Protein AF-A0A0F3GK38-F1 (afdb_monomer_lite)

Structure (mmCIF, N/CA/C/O backbone):
data_AF-A0A0F3GK38-F1
#
_entry.id   AF-A0A0F3GK38-F1
#
loop_
_atom_site.group_PDB
_atom_site.id
_atom_site.type_symbol
_atom_site.label_atom_id
_atom_site.label_alt_id
_atom_site.label_comp_id
_atom_site.label_asym_id
_atom_site.label_entity_id
_atom_site.label_seq_id
_atom_site.pdbx_PDB_ins_code
_atom_site.Cartn_x
_atom_site.Cartn_y
_atom_site.Cartn_z
_atom_site.occupancy
_atom_site.B_iso_or_equiv
_ato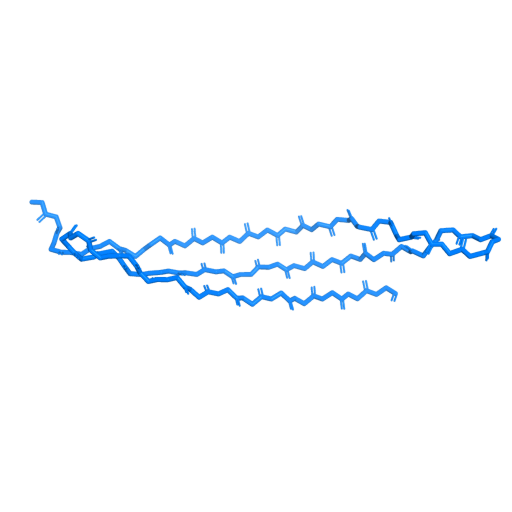m_site.auth_seq_id
_atom_site.auth_comp_id
_atom_site.auth_asym_id
_atom_site.auth_atom_id
_atom_site.pdbx_PDB_model_num
ATOM 1 N N . THR A 1 1 ? -21.231 -7.102 19.630 1.00 58.19 1 THR A N 1
ATOM 2 C CA . THR A 1 1 ? -20.701 -6.422 18.424 1.00 58.19 1 THR A CA 1
ATOM 3 C C . THR A 1 1 ? -19.286 -5.935 18.698 1.00 58.19 1 THR A C 1
ATOM 5 O O . THR A 1 1 ? -19.032 -5.548 19.837 1.00 58.19 1 THR A O 1
ATOM 8 N N . PRO A 1 2 ? -18.352 -5.991 17.729 1.00 71.56 2 PRO A N 1
ATOM 9 C CA . PRO A 1 2 ? -16.961 -5.576 17.934 1.00 71.56 2 PRO A CA 1
ATOM 10 C C . PRO A 1 2 ? -16.871 -4.097 18.325 1.00 71.56 2 PRO A C 1
ATOM 12 O O . PRO A 1 2 ? -17.600 -3.269 17.785 1.00 71.56 2 PRO A O 1
ATOM 15 N N . LYS A 1 3 ? -15.975 -3.758 19.260 1.00 86.81 3 LYS A N 1
ATOM 16 C CA . LYS A 1 3 ? -15.747 -2.364 19.685 1.00 86.81 3 LYS A CA 1
ATOM 17 C C . LYS A 1 3 ? -15.001 -1.549 18.622 1.00 86.81 3 LYS A C 1
ATOM 19 O O . LYS A 1 3 ? -15.111 -0.329 18.626 1.00 86.81 3 LYS A O 1
ATOM 24 N N . TYR A 1 4 ? -14.272 -2.220 17.733 1.00 93.19 4 TYR A N 1
ATOM 25 C CA . TYR A 1 4 ? -13.565 -1.645 16.594 1.00 93.19 4 TYR A CA 1
ATOM 26 C C . TYR A 1 4 ? -13.486 -2.668 15.448 1.00 93.19 4 TYR A C 1
ATOM 28 O O . TYR A 1 4 ? -13.644 -3.868 15.682 1.00 93.19 4 TYR A O 1
ATOM 36 N N . VAL A 1 5 ? -13.254 -2.192 14.223 1.00 96.25 5 VAL A N 1
ATOM 37 C CA . VAL A 1 5 ? -13.082 -3.010 13.009 1.00 96.25 5 VAL A CA 1
ATOM 38 C C . VAL A 1 5 ? -11.759 -2.645 12.344 1.00 96.25 5 VAL A C 1
ATOM 40 O O . VAL A 1 5 ? -11.457 -1.461 12.211 1.00 96.25 5 VAL A O 1
ATOM 43 N N . VAL A 1 6 ? -10.993 -3.653 11.918 1.00 96.69 6 VAL A N 1
ATOM 44 C CA . VAL A 1 6 ? -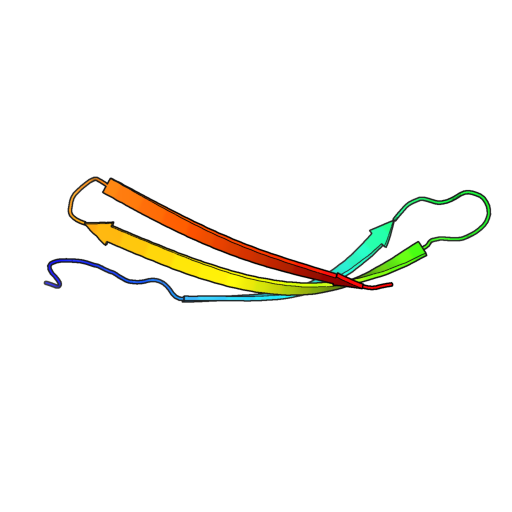9.732 -3.487 11.178 1.00 96.69 6 VAL A CA 1
ATOM 45 C C . VAL A 1 6 ? -9.903 -4.098 9.783 1.00 96.69 6 VAL A C 1
ATOM 47 O O . VAL A 1 6 ? -9.808 -5.319 9.651 1.00 96.69 6 VAL A O 1
ATOM 50 N N . PRO A 1 7 ? -10.229 -3.304 8.746 1.00 96.69 7 PRO A N 1
ATOM 51 C CA . PRO A 1 7 ? -10.290 -3.808 7.380 1.00 96.69 7 PRO A CA 1
ATOM 52 C C . PRO A 1 7 ? -8.881 -4.061 6.839 1.00 96.69 7 PRO A C 1
ATOM 54 O O . PRO A 1 7 ? -7.992 -3.236 7.021 1.00 96.69 7 PRO A O 1
ATOM 57 N N . LEU A 1 8 ? -8.700 -5.161 6.111 1.00 97.81 8 LEU A N 1
ATOM 58 C CA . LEU A 1 8 ? -7.505 -5.413 5.307 1.00 97.81 8 LEU A CA 1
ATOM 59 C C . LEU A 1 8 ? -7.855 -5.246 3.829 1.00 97.81 8 LEU A C 1
ATOM 61 O O . LEU A 1 8 ? -8.888 -5.742 3.376 1.00 97.81 8 LEU A O 1
ATOM 65 N N . ARG A 1 9 ? -7.007 -4.534 3.087 1.00 97.94 9 ARG A N 1
ATOM 66 C CA . ARG A 1 9 ? -7.165 -4.277 1.652 1.00 97.94 9 ARG A CA 1
ATOM 67 C C . ARG A 1 9 ? -5.836 -4.534 0.952 1.00 97.94 9 ARG A C 1
ATOM 69 O O . ARG A 1 9 ? -4.786 -4.132 1.443 1.00 97.94 9 ARG A O 1
ATOM 76 N N . ALA A 1 10 ? -5.882 -5.183 -0.200 1.00 98.19 10 ALA A N 1
ATOM 77 C CA . ALA A 1 10 ? -4.715 -5.408 -1.039 1.00 98.19 10 ALA A CA 1
ATOM 78 C C . ALA A 1 10 ? -5.137 -5.417 -2.506 1.00 98.19 10 ALA A C 1
ATOM 80 O O . ALA A 1 10 ? -6.281 -5.755 -2.817 1.00 98.19 10 ALA A O 1
ATOM 81 N N . GLY A 1 11 ? -4.220 -5.056 -3.397 1.00 98.25 11 GLY A N 1
ATOM 82 C CA . GLY A 1 11 ? -4.468 -5.073 -4.830 1.00 98.25 11 GLY A CA 1
ATOM 83 C C . GLY A 1 11 ? -3.186 -5.184 -5.638 1.00 98.25 11 GLY A C 1
ATOM 84 O O . GLY A 1 11 ? -2.112 -4.795 -5.185 1.00 98.25 11 GLY A O 1
ATOM 85 N N . VAL A 1 12 ? -3.325 -5.703 -6.852 1.00 98.12 12 VAL A N 1
ATOM 86 C CA . VAL A 1 12 ? -2.321 -5.625 -7.917 1.00 98.12 12 VAL A CA 1
ATOM 87 C C . VAL A 1 12 ? -2.922 -4.834 -9.069 1.00 98.12 12 VAL A C 1
ATOM 89 O O . VAL A 1 12 ? -4.136 -4.885 -9.276 1.00 98.12 12 VAL A O 1
ATOM 92 N N . PHE A 1 13 ? -2.105 -4.080 -9.795 1.00 97.50 13 PHE A N 1
ATOM 93 C CA . PHE A 1 13 ? -2.585 -3.247 -10.893 1.00 97.50 13 PHE A CA 1
ATOM 94 C C . PHE A 1 13 ? -1.578 -3.161 -12.041 1.00 97.50 13 PHE A C 1
ATOM 96 O O . PHE A 1 13 ? -0.373 -3.337 -11.853 1.00 97.50 13 PHE A O 1
ATOM 103 N N . TYR A 1 14 ? -2.118 -2.874 -13.223 1.00 95.81 14 TYR A N 1
ATOM 104 C CA . TYR A 1 14 ? -1.405 -2.503 -14.439 1.00 95.81 14 TYR A CA 1
ATOM 105 C C . TYR A 1 14 ? -1.868 -1.095 -14.833 1.00 95.81 14 TYR A C 1
ATOM 107 O O . TYR A 1 14 ? -3.070 -0.846 -14.916 1.00 95.81 14 TYR A O 1
ATOM 115 N N . ASP A 1 15 ? -0.915 -0.184 -15.002 1.00 94.06 15 ASP A N 1
ATOM 116 C CA . ASP A 1 15 ? -1.107 1.256 -15.183 1.00 94.06 15 ASP A CA 1
ATOM 117 C C . ASP A 1 15 ? -0.261 1.755 -16.372 1.00 94.06 15 ASP A C 1
ATOM 119 O O . ASP A 1 15 ? 0.892 2.161 -16.198 1.00 94.06 15 ASP A O 1
ATOM 123 N N . PRO A 1 16 ? -0.783 1.669 -17.607 1.00 92.38 16 PRO A N 1
ATOM 124 C CA . PRO A 1 16 ? -0.125 2.243 -18.774 1.00 92.38 16 PRO A CA 1
ATOM 125 C C . PRO A 1 16 ? -0.140 3.777 -18.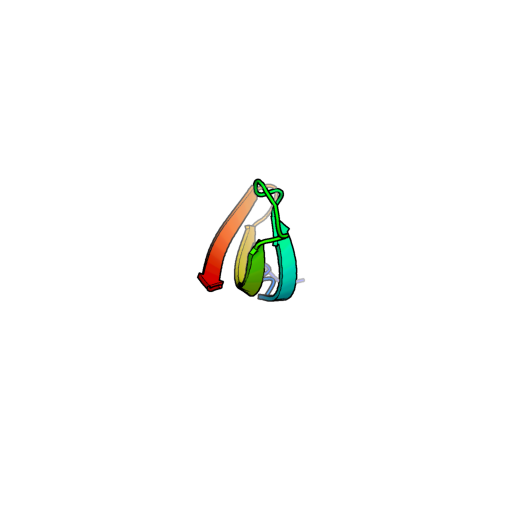699 1.00 92.38 16 PRO A C 1
ATOM 127 O O . PRO A 1 16 ? -1.203 4.398 -18.750 1.00 92.38 16 PRO A O 1
ATOM 130 N N . ALA A 1 17 ? 1.038 4.396 -18.623 1.00 89.12 17 ALA A N 1
ATOM 131 C CA . ALA A 1 17 ? 1.183 5.846 -18.607 1.00 89.12 17 ALA A CA 1
ATOM 132 C C . ALA A 1 17 ? 1.412 6.403 -20.026 1.00 89.12 17 ALA A C 1
ATOM 134 O O . ALA A 1 17 ? 2.167 5.814 -20.810 1.00 89.12 17 ALA A O 1
ATOM 135 N N . PRO A 1 18 ? 0.810 7.557 -20.368 1.00 87.00 18 PRO A N 1
ATOM 136 C CA . PRO A 1 18 ? 1.128 8.259 -21.604 1.00 87.00 18 PRO A CA 1
ATOM 137 C C . PRO A 1 18 ? 2.606 8.668 -21.642 1.00 87.00 18 PRO A C 1
ATOM 139 O O . PRO A 1 18 ? 3.092 9.318 -20.719 1.00 87.00 18 PRO A O 1
ATOM 142 N N . ALA A 1 19 ? 3.292 8.337 -22.733 1.00 84.12 19 ALA A N 1
ATOM 143 C CA . ALA A 1 19 ? 4.641 8.801 -23.038 1.00 84.12 19 ALA A CA 1
ATOM 144 C C . ALA A 1 19 ? 4.776 9.045 -24.552 1.00 84.12 19 ALA A C 1
ATOM 146 O O . ALA A 1 19 ? 4.005 8.514 -25.359 1.00 84.12 19 ALA A O 1
ATOM 147 N N . GLU A 1 20 ? 5.710 9.914 -24.951 1.00 81.38 20 GLU A N 1
ATOM 148 C CA . GLU A 1 20 ? 5.934 10.219 -26.367 1.00 81.38 20 GLU A CA 1
ATOM 149 C C . GLU A 1 20 ? 6.523 8.999 -27.094 1.00 81.38 20 GLU A C 1
ATOM 151 O O . GLU A 1 20 ? 7.559 8.453 -26.720 1.00 81.38 20 GLU A O 1
ATOM 156 N N . GLY A 1 21 ? 5.847 8.555 -28.157 1.00 81.00 21 GLY A N 1
ATOM 157 C CA . GLY A 1 21 ? 6.307 7.484 -29.049 1.00 81.00 21 GLY A CA 1
ATOM 158 C C . GLY A 1 21 ? 5.982 6.052 -28.602 1.00 81.00 21 GLY A C 1
ATOM 159 O O . GLY A 1 21 ? 5.739 5.205 -29.461 1.00 81.00 21 GLY A O 1
ATOM 160 N N . LYS A 1 22 ? 5.918 5.762 -27.298 1.00 78.62 22 LYS A N 1
ATOM 161 C CA . LYS A 1 22 ? 5.444 4.471 -26.763 1.00 78.62 22 LYS A CA 1
ATOM 162 C C . LYS A 1 22 ? 4.811 4.650 -25.385 1.00 78.62 22 LYS A C 1
ATOM 164 O O . LYS A 1 22 ? 5.173 5.566 -24.667 1.00 78.62 22 LYS A O 1
ATOM 169 N N . VAL A 1 23 ? 3.895 3.757 -25.020 1.00 81.88 23 VAL A N 1
ATOM 170 C CA . VAL A 1 23 ? 3.296 3.707 -23.676 1.00 81.88 23 VAL A CA 1
ATOM 171 C C . VAL A 1 23 ? 4.308 3.129 -22.686 1.00 81.88 23 VAL A C 1
ATOM 173 O O . VAL A 1 23 ? 4.867 2.058 -22.947 1.00 81.88 23 VAL A O 1
ATOM 176 N N . ASP A 1 24 ? 4.501 3.798 -21.550 1.00 86.56 24 ASP A N 1
ATOM 177 C CA . ASP A 1 24 ? 5.274 3.249 -20.435 1.00 86.56 24 ASP A CA 1
ATOM 178 C C . ASP A 1 24 ? 4.363 2.368 -19.577 1.00 86.56 24 ASP A C 1
ATOM 180 O O . ASP A 1 24 ? 3.299 2.785 -19.120 1.00 86.56 24 ASP A O 1
ATOM 184 N N . ASN A 1 25 ? 4.761 1.113 -19.388 1.00 91.69 25 ASN A N 1
ATOM 185 C CA . ASN A 1 25 ? 3.942 0.108 -18.722 1.00 91.69 25 ASN A CA 1
ATOM 186 C C . ASN A 1 25 ? 4.339 -0.009 -17.257 1.00 91.69 25 ASN A C 1
ATO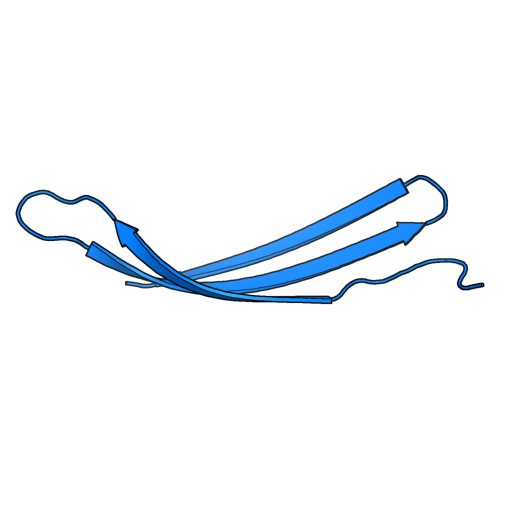M 188 O O . ASN A 1 25 ? 5.340 -0.654 -16.949 1.00 91.69 25 ASN A O 1
ATOM 192 N N . PHE A 1 26 ? 3.525 0.539 -16.360 1.00 95.00 26 PHE A N 1
ATOM 193 C CA . PHE A 1 26 ? 3.733 0.357 -14.933 1.00 95.00 26 PHE A CA 1
ATOM 194 C C . PHE A 1 26 ? 2.901 -0.794 -14.394 1.00 95.00 26 PHE A C 1
ATOM 196 O O . PHE A 1 26 ? 1.744 -1.003 -14.757 1.00 95.00 26 PHE A O 1
ATOM 203 N N . TYR A 1 27 ? 3.500 -1.521 -13.469 1.00 96.38 27 TYR A N 1
ATOM 204 C CA . TYR A 1 27 ? 2.848 -2.508 -12.638 1.00 96.38 27 TYR A CA 1
ATOM 205 C C . TYR A 1 27 ? 3.007 -2.085 -11.189 1.00 96.38 27 TYR A C 1
ATOM 207 O O . TYR A 1 27 ? 3.889 -1.306 -10.819 1.00 96.38 27 TYR A O 1
ATOM 215 N N . GLY A 1 28 ? 2.153 -2.605 -10.331 1.00 97.56 28 GLY A N 1
ATOM 216 C CA . GLY A 1 28 ? 2.330 -2.352 -8.922 1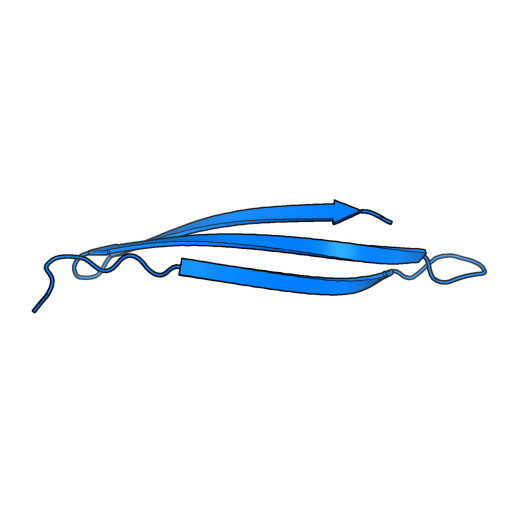.00 97.56 28 GLY A CA 1
ATOM 217 C C . GLY A 1 28 ? 1.436 -3.189 -8.051 1.00 97.56 28 GLY A C 1
ATOM 218 O O . GLY A 1 28 ? 0.537 -3.898 -8.508 1.00 97.56 28 GLY A O 1
ATOM 219 N N . PHE A 1 29 ? 1.707 -3.073 -6.763 1.00 98.00 29 PHE A N 1
ATOM 220 C CA . PHE A 1 29 ? 0.865 -3.624 -5.724 1.00 98.00 29 PHE A CA 1
ATOM 221 C C . PHE A 1 29 ? 0.572 -2.555 -4.680 1.00 98.00 29 PHE A C 1
ATOM 223 O O . PHE A 1 29 ? 1.343 -1.614 -4.468 1.00 98.00 29 PHE A O 1
ATOM 230 N N . SER A 1 30 ? -0.571 -2.697 -4.030 1.00 98.31 30 SER A N 1
ATOM 231 C CA . SER A 1 30 ? -0.985 -1.856 -2.922 1.00 98.31 30 SER A CA 1
ATOM 232 C C . SER A 1 30 ? -1.394 -2.718 -1.741 1.00 98.31 30 SER A C 1
ATOM 234 O O . SER A 1 30 ? -1.947 -3.811 -1.891 1.00 98.31 30 SER A O 1
ATOM 236 N N . PHE A 1 31 ? -1.115 -2.210 -0.549 1.00 98.25 31 PHE A N 1
ATOM 237 C CA . PHE A 1 31 ? -1.580 -2.782 0.702 1.00 98.25 31 PHE A CA 1
ATOM 238 C C . PHE A 1 31 ? -2.104 -1.661 1.586 1.00 98.25 31 PHE A C 1
ATOM 240 O O . PHE A 1 31 ? -1.499 -0.594 1.685 1.00 98.25 31 PHE A O 1
ATOM 247 N N . GLY A 1 32 ? -3.243 -1.890 2.222 1.00 98.31 32 GLY A N 1
ATOM 248 C CA . GLY A 1 32 ? -3.883 -0.905 3.068 1.00 98.31 32 GLY A CA 1
ATOM 249 C C . GLY A 1 32 ? -4.630 -1.548 4.215 1.00 98.31 32 GLY A C 1
ATOM 250 O O . GLY A 1 32 ? -5.100 -2.684 4.143 1.00 98.31 32 GLY A O 1
ATOM 251 N N . SER A 1 33 ? -4.751 -0.785 5.284 1.00 98.38 33 SER A N 1
ATOM 252 C CA . SER A 1 33 ? -5.512 -1.160 6.460 1.00 98.38 33 SER A CA 1
ATOM 253 C C . SER A 1 33 ? -6.195 0.072 7.035 1.00 98.38 33 SER A C 1
ATOM 255 O O . SER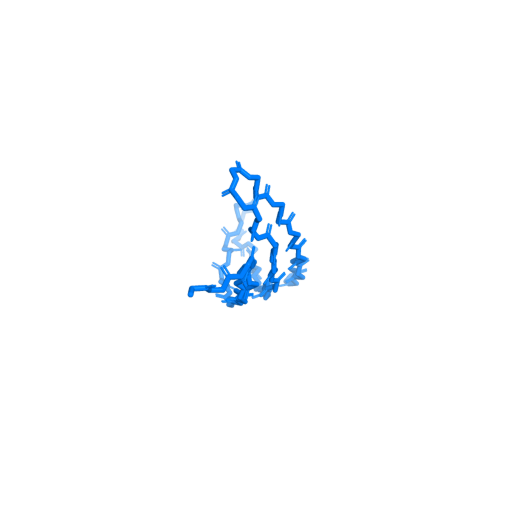 A 1 33 ? -6.025 1.190 6.546 1.00 98.38 33 SER A O 1
ATOM 257 N N . GLY A 1 34 ? -6.979 -0.130 8.077 1.00 97.75 34 GLY A N 1
ATOM 258 C CA . GLY A 1 34 ? -7.560 0.961 8.827 1.00 97.75 34 GLY A CA 1
ATOM 259 C C . GLY A 1 34 ? -8.029 0.519 10.195 1.00 97.75 34 GLY A C 1
ATOM 260 O O . GLY A 1 34 ? -7.943 -0.649 10.571 1.00 97.75 34 GLY A O 1
ATOM 261 N N . ILE A 1 35 ? -8.562 1.470 10.941 1.00 97.62 35 ILE A N 1
ATOM 262 C CA . ILE A 1 35 ? -9.283 1.210 12.173 1.00 97.62 35 ILE A CA 1
ATOM 263 C C . ILE A 1 35 ? -10.552 2.048 12.184 1.00 97.62 35 ILE A C 1
ATOM 265 O O . ILE A 1 35 ? -10.527 3.265 12.008 1.00 97.62 35 ILE A O 1
ATOM 269 N N . THR A 1 36 ? -11.682 1.379 12.385 1.00 97.50 36 THR A N 1
ATOM 270 C CA . THR A 1 36 ? -12.975 2.027 12.606 1.00 97.50 36 THR A CA 1
ATOM 271 C C . THR A 1 36 ? -13.368 1.860 14.064 1.00 97.50 36 THR A C 1
ATOM 273 O O . THR A 1 36 ? -13.461 0.736 14.557 1.00 97.50 36 THR A O 1
ATOM 276 N N . PHE A 1 37 ? -13.622 2.971 14.752 1.00 95.81 37 PHE A N 1
ATOM 277 C CA . PHE A 1 37 ? -14.091 3.006 16.134 1.00 95.81 37 PHE A CA 1
ATOM 278 C C . PHE A 1 37 ? -15.218 4.033 16.285 1.00 95.81 37 PHE A C 1
ATOM 280 O O . PHE A 1 37 ? -15.023 5.240 16.114 1.00 95.81 37 PHE A O 1
ATOM 287 N N . LYS A 1 38 ? -16.414 3.558 16.658 1.00 92.19 38 LYS A N 1
ATOM 288 C CA . LYS A 1 38 ? -17.643 4.367 16.743 1.00 92.19 38 LYS A CA 1
ATOM 289 C C . LYS A 1 38 ? -17.921 5.112 15.425 1.00 92.19 38 LYS A C 1
ATOM 291 O O . LYS A 1 38 ? -18.327 4.487 14.458 1.00 92.19 38 LYS A O 1
ATOM 296 N N . ARG A 1 39 ? -17.711 6.432 15.405 1.00 95.00 39 ARG A N 1
ATOM 297 C CA . ARG A 1 39 ? -17.955 7.335 14.264 1.00 95.00 39 ARG A CA 1
ATOM 298 C C . ARG A 1 39 ? -16.681 7.773 13.541 1.00 95.00 39 ARG A C 1
ATOM 300 O O . ARG A 1 39 ? -16.754 8.613 12.656 1.00 95.00 39 ARG A O 1
ATOM 307 N N . PHE A 1 40 ? -15.526 7.267 13.964 1.00 96.12 40 PHE A N 1
ATOM 308 C CA . PHE A 1 40 ? -14.237 7.626 13.392 1.00 96.12 40 PHE A CA 1
ATOM 309 C C . PHE A 1 40 ? -13.674 6.443 12.619 1.00 96.12 40 PHE A C 1
ATOM 311 O O . PHE A 1 40 ? -13.681 5.313 13.113 1.00 96.12 40 PHE A O 1
ATOM 318 N N . ALA A 1 41 ? -13.176 6.730 11.424 1.00 96.81 41 ALA A N 1
ATOM 319 C CA . ALA A 1 41 ? -12.396 5.817 10.614 1.00 96.81 41 ALA A CA 1
ATOM 320 C C . ALA A 1 41 ? -11.061 6.490 10.296 1.00 96.81 41 ALA A C 1
ATOM 322 O O . ALA A 1 41 ? -11.025 7.676 9.965 1.00 96.81 41 ALA A O 1
ATOM 323 N N . PHE A 1 42 ? -9.979 5.738 10.446 1.00 97.81 42 PHE A N 1
ATOM 324 C CA . PHE A 1 42 ? -8.643 6.141 10.036 1.00 97.81 42 PHE A CA 1
ATOM 325 C C . PHE A 1 42 ? -8.063 5.039 9.161 1.00 97.81 42 PHE A C 1
ATOM 327 O O . PHE A 1 42 ? -8.085 3.873 9.555 1.00 97.81 42 PHE A O 1
ATOM 334 N N . ASP A 1 43 ? -7.540 5.407 7.999 1.00 98.12 43 ASP A N 1
ATOM 335 C CA . ASP A 1 43 ? -6.994 4.476 7.021 1.00 98.12 43 ASP A CA 1
ATOM 336 C C . ASP A 1 43 ? -5.543 4.836 6.697 1.00 98.12 43 ASP A C 1
ATOM 338 O O . ASP A 1 43 ? -5.152 6.004 6.685 1.00 98.12 43 ASP A O 1
ATOM 342 N N . VAL A 1 44 ? -4.749 3.807 6.411 1.00 98.19 44 VAL A N 1
ATOM 343 C CA . VAL A 1 44 ? -3.380 3.928 5.914 1.00 98.19 44 VAL A CA 1
ATOM 344 C C . VAL A 1 44 ? -3.198 2.985 4.734 1.00 98.19 44 VAL A C 1
ATOM 346 O O . VAL A 1 44 ? -3.685 1.852 4.743 1.00 98.19 44 VAL A O 1
ATOM 349 N N . ALA A 1 45 ? -2.494 3.451 3.709 1.00 98.31 45 ALA A N 1
ATOM 350 C CA . ALA A 1 45 ? -2.191 2.661 2.529 1.00 98.31 45 ALA A CA 1
ATOM 351 C C . ALA A 1 45 ? -0.764 2.925 2.054 1.00 98.31 45 ALA A C 1
ATOM 353 O O . ALA A 1 45 ? -0.243 4.032 2.185 1.00 98.31 45 ALA A O 1
ATOM 354 N N . TYR A 1 46 ? -0.158 1.890 1.487 1.00 98.00 46 TYR A N 1
ATOM 355 C CA . TYR A 1 46 ? 1.130 1.937 0.819 1.00 98.00 46 TYR A CA 1
ATOM 356 C C . TYR A 1 46 ? 0.990 1.346 -0.582 1.00 98.00 46 TYR A C 1
ATOM 358 O O . TYR A 1 46 ? 0.313 0.333 -0.778 1.00 98.00 46 TYR A O 1
ATOM 366 N N . GLN A 1 47 ? 1.637 1.984 -1.551 1.00 98.00 47 GLN A N 1
ATOM 367 C CA . GLN A 1 47 ? 1.673 1.540 -2.936 1.00 98.00 47 GLN A CA 1
ATOM 368 C C . GLN A 1 47 ? 3.123 1.461 -3.400 1.00 98.00 47 GLN A C 1
ATOM 370 O O . GLN A 1 47 ? 3.890 2.405 -3.213 1.00 98.00 47 GLN A O 1
ATOM 375 N N . TYR A 1 48 ? 3.470 0.347 -4.039 1.00 97.44 48 TYR A N 1
ATOM 376 C CA . TYR A 1 48 ? 4.723 0.182 -4.759 1.00 97.44 48 TYR A CA 1
ATOM 377 C C . TYR A 1 48 ? 4.424 0.058 -6.252 1.00 97.44 48 TYR A C 1
ATOM 379 O O . TYR A 1 48 ? 3.658 -0.817 -6.663 1.00 97.44 48 TYR A O 1
ATOM 387 N N . ARG A 1 49 ? 5.013 0.952 -7.050 1.00 96.88 49 ARG A N 1
ATOM 388 C CA . ARG A 1 49 ? 4.839 1.054 -8.504 1.00 96.88 49 ARG A CA 1
ATOM 389 C C . ARG A 1 49 ? 6.203 0.904 -9.173 1.00 96.88 49 ARG A C 1
ATOM 391 O O . ARG A 1 49 ? 7.148 1.577 -8.769 1.00 96.88 49 ARG A O 1
ATOM 398 N N . PHE A 1 50 ? 6.295 0.026 -10.165 1.00 93.44 50 PHE A N 1
ATOM 399 C CA . PHE A 1 50 ? 7.519 -0.300 -10.893 1.00 93.44 50 PHE A CA 1
ATOM 400 C C . PHE A 1 50 ? 7.214 -0.564 -12.373 1.00 93.44 50 PHE A C 1
ATOM 402 O O . PHE A 1 50 ? 6.168 -1.119 -12.704 1.00 93.44 50 PHE A O 1
ATOM 409 N N . GLY A 1 51 ? 8.113 -0.150 -13.258 1.00 87.06 51 GLY A N 1
ATOM 410 C CA . GLY A 1 51 ? 7.927 -0.177 -14.710 1.00 87.06 51 GLY A CA 1
ATOM 411 C C . GLY A 1 51 ? 8.808 0.852 -15.386 1.00 87.06 51 GLY A C 1
ATOM 412 O O . GLY A 1 51 ? 9.114 1.860 -14.707 1.00 87.06 51 GLY A O 1
#

Radius of gyration: 16.52 Å; chains: 1; bounding box: 29×17×49 Å

pLDDT: mean 93.0, std 7.91, range [58.19, 98.38]

Foldseek 3Di:
DDQKDKDKDKDKDWDFDDDPPDTDIKIKMKIKIWMDGDPDIDIDMDIDIDD

Sequence (51 aa):
TPKYVVPLRAGVFYDPAPAEGKVDNFYGFSFGSGITFKRFAFDVAYQYRFG

Secondary structure (DSSP, 8-state):
--S-B--EEEEEEEEEEP-SSS-EEEEEEEEEEEEEETTEEEEEEEEEEE-

Organism: NCBI:txid29290